Protein AF-X0XX43-F1 (afdb_monomer_lite)

Sequence (109 aa):
MALKDIIKFQLKRVNPFQGLVIDADTWRDAHNYHRDQQRLHMLAFHKIGINEGLKVTANNPPDVSVNIHPGMAIDPEGNVIIVSQAQRYRIQTREKGIIYLIIQFREIP

Foldseek 3Di:
DDPVLVVPQDQQDDDDDPPDDDDPVSVVNNVSNVVSVQLNCCQVPHDFFFDDAQDWAADVVGDQKIKGAWGWGAHPSSDIDTDHHIDIDGHPDPDDDDDDDDDDDDDDD

Secondary structure (DSSP, 8-state):
--HHHHTT---------TT----HHHHHHHHHHHHHHHHHHHHHHS-SEEEEE--EEE-SS--SEEEEPSEEEE-TT--EEEE-S-EEEE-S--S-S------------

Organism: NCBI:txid412755

pLDDT: mean 92.89, std 5.19, range [64.19, 98.19]

Radius of gyration: 19.52 Å; chains: 1; bounding box: 52×31×54 Å

Structure (mmCIF, N/CA/C/O backbone):
data_AF-X0XX43-F1
#
_entry.id   AF-X0XX43-F1
#
loop_
_atom_site.group_PDB
_atom_site.id
_atom_site.type_symbol
_atom_site.label_atom_id
_atom_site.label_alt_id
_atom_site.label_comp_id
_atom_site.label_asym_id
_atom_site.label_entity_id
_atom_site.label_seq_id
_atom_site.pdbx_PDB_ins_code
_atom_site.Cartn_x
_atom_site.Cartn_y
_atom_site.Cartn_z
_atom_site.occupancy
_atom_site.B_iso_or_equiv
_atom_site.auth_seq_id
_atom_site.auth_comp_id
_atom_site.auth_asym_id
_atom_site.auth_atom_id
_atom_site.pdbx_PDB_model_num
ATOM 1 N N . MET A 1 1 ? -1.772 -18.457 -2.087 1.00 74.19 1 MET A N 1
ATOM 2 C CA . MET A 1 1 ? -1.879 -17.741 -3.372 1.00 74.19 1 MET A CA 1
ATOM 3 C C . MET A 1 1 ? -2.117 -18.755 -4.479 1.00 74.19 1 MET A C 1
ATOM 5 O O . MET A 1 1 ? -1.475 -19.798 -4.451 1.00 74.19 1 MET A O 1
ATOM 9 N N . ALA A 1 2 ? -3.046 -18.502 -5.397 1.00 82.50 2 ALA A N 1
ATOM 10 C CA . ALA A 1 2 ? -3.263 -19.351 -6.565 1.00 82.50 2 ALA A CA 1
ATOM 11 C C . ALA A 1 2 ? -2.379 -18.891 -7.737 1.00 82.50 2 ALA A C 1
ATOM 13 O O . ALA A 1 2 ? -2.000 -17.726 -7.810 1.00 82.50 2 ALA A O 1
ATOM 14 N N . LEU A 1 3 ? -2.094 -19.778 -8.698 1.00 83.12 3 LEU A N 1
ATOM 15 C CA . LEU A 1 3 ? -1.282 -19.446 -9.880 1.00 83.12 3 LEU A CA 1
ATOM 16 C C . LEU A 1 3 ? -1.811 -18.210 -10.630 1.00 83.12 3 LEU A C 1
ATOM 18 O O . LEU A 1 3 ? -1.029 -17.368 -11.063 1.00 83.12 3 LEU A O 1
ATOM 22 N N . LYS A 1 4 ? -3.140 -18.058 -10.703 1.00 83.75 4 LYS A N 1
ATOM 23 C CA . LYS A 1 4 ? -3.809 -16.889 -11.299 1.00 83.75 4 LYS A CA 1
ATOM 24 C C . LYS A 1 4 ? -3.395 -15.551 -10.667 1.00 83.75 4 LYS A C 1
ATOM 26 O O . LYS A 1 4 ? -3.378 -14.534 -11.350 1.00 83.75 4 LYS A O 1
ATOM 31 N N . ASP A 1 5 ? -3.036 -15.552 -9.384 1.00 80.12 5 ASP A N 1
ATOM 32 C CA . ASP A 1 5 ? -2.627 -14.347 -8.663 1.00 80.12 5 ASP A CA 1
ATOM 33 C C . ASP A 1 5 ? -1.150 -14.002 -8.930 1.00 80.12 5 ASP A C 1
ATOM 35 O O . ASP A 1 5 ? -0.742 -12.870 -8.689 1.00 80.12 5 ASP A O 1
ATOM 39 N N . ILE A 1 6 ? -0.360 -14.959 -9.435 1.00 81.88 6 ILE A N 1
ATOM 40 C CA . ILE A 1 6 ? 1.059 -14.790 -9.787 1.00 81.88 6 ILE A CA 1
ATOM 41 C C . ILE A 1 6 ? 1.192 -14.323 -11.239 1.00 81.88 6 ILE A C 1
ATOM 43 O O . ILE A 1 6 ? 1.909 -13.368 -11.521 1.00 81.88 6 ILE A O 1
ATOM 47 N N . ILE A 1 7 ? 0.469 -14.955 -12.167 1.00 87.38 7 ILE A N 1
ATOM 48 C CA . ILE A 1 7 ? 0.577 -14.670 -13.612 1.00 87.38 7 ILE A CA 1
ATOM 49 C C . ILE A 1 7 ? 0.132 -13.251 -14.001 1.00 87.38 7 ILE A C 1
ATOM 51 O O . ILE A 1 7 ? 0.408 -12.804 -15.110 1.00 87.38 7 ILE A O 1
ATOM 55 N N . LYS A 1 8 ? -0.555 -12.534 -13.101 1.00 86.81 8 LYS A N 1
ATOM 56 C CA . LYS A 1 8 ? -0.952 -11.136 -13.316 1.00 86.81 8 LYS A CA 1
ATOM 57 C C . LYS A 1 8 ? 0.233 -10.161 -13.287 1.00 86.81 8 LYS A C 1
ATOM 59 O O . LYS A 1 8 ? 0.105 -9.062 -13.816 1.00 86.81 8 LYS A O 1
ATOM 64 N N . PHE A 1 9 ? 1.361 -10.528 -12.670 1.00 89.62 9 PHE A N 1
ATOM 65 C CA . PHE A 1 9 ? 2.543 -9.667 -12.593 1.00 89.62 9 PHE A CA 1
ATOM 66 C C . PHE A 1 9 ? 3.308 -9.664 -13.920 1.00 89.62 9 PHE A C 1
ATOM 68 O O . PHE A 1 9 ? 3.668 -10.718 -14.440 1.00 89.62 9 PHE A O 1
ATOM 75 N N . GLN A 1 10 ? 3.585 -8.472 -14.456 1.00 85.75 10 GLN A N 1
ATOM 76 C CA . GLN A 1 10 ? 4.326 -8.282 -15.705 1.00 85.75 10 GLN A CA 1
ATOM 77 C C . GLN A 1 10 ? 5.722 -7.733 -15.396 1.00 85.75 10 GLN A C 1
ATOM 79 O O . GLN A 1 10 ? 5.941 -6.529 -15.302 1.00 85.75 10 GLN A O 1
ATOM 84 N N . LEU A 1 11 ? 6.693 -8.630 -15.219 1.00 91.88 11 LEU A N 1
ATOM 85 C CA . LEU A 1 11 ? 8.055 -8.269 -14.820 1.00 91.88 11 LEU A CA 1
ATOM 86 C C . LEU A 1 11 ? 8.918 -7.875 -16.032 1.00 91.88 11 LEU A C 1
ATOM 88 O O . LEU A 1 11 ? 9.778 -8.634 -16.477 1.00 91.88 11 LEU A O 1
ATOM 92 N N . LYS A 1 12 ? 8.705 -6.664 -16.560 1.00 94.25 12 LYS A N 1
ATOM 93 C CA . LYS A 1 12 ? 9.511 -6.095 -17.655 1.00 94.25 12 LYS A CA 1
ATOM 94 C C . LYS A 1 12 ? 10.741 -5.358 -17.116 1.00 94.25 12 LYS A C 1
ATOM 96 O O . LYS A 1 12 ? 10.680 -4.178 -16.791 1.00 94.25 12 LYS A O 1
ATOM 101 N N . ARG A 1 13 ? 11.879 -6.047 -17.031 1.00 95.81 13 ARG A N 1
ATOM 102 C CA . ARG A 1 13 ? 13.139 -5.438 -16.577 1.00 95.81 13 ARG A CA 1
ATOM 103 C C . ARG A 1 13 ? 13.791 -4.620 -17.696 1.00 95.81 13 ARG A C 1
ATOM 105 O O . ARG A 1 13 ? 14.076 -5.158 -18.763 1.00 95.81 13 ARG A O 1
ATOM 112 N N . VAL A 1 14 ? 14.084 -3.348 -17.430 1.00 97.00 14 VAL A N 1
ATOM 113 C CA . VAL A 1 14 ? 14.890 -2.510 -18.334 1.00 97.00 14 VAL A CA 1
ATOM 114 C C . VAL A 1 14 ? 16.326 -3.040 -18.385 1.00 97.00 14 VAL A C 1
ATOM 116 O O . VAL A 1 14 ? 16.897 -3.378 -17.348 1.00 97.00 14 VAL A O 1
ATOM 119 N N . ASN A 1 15 ? 16.904 -3.110 -19.587 1.00 96.56 15 ASN A N 1
ATOM 120 C CA . ASN A 1 15 ? 18.300 -3.482 -19.823 1.00 96.56 15 ASN A CA 1
ATOM 121 C C . ASN A 1 15 ? 19.130 -2.222 -20.143 1.00 96.56 15 ASN A C 1
ATOM 123 O O . ASN A 1 15 ? 19.045 -1.733 -21.271 1.00 96.56 15 ASN A O 1
ATOM 127 N N . PRO A 1 16 ? 19.899 -1.666 -19.189 1.00 96.19 16 PRO A N 1
ATOM 128 C CA . PRO A 1 16 ? 20.664 -0.442 -19.411 1.00 96.19 16 PRO A CA 1
ATOM 129 C C . PRO A 1 16 ? 21.866 -0.664 -20.336 1.00 96.19 16 PRO A C 1
ATOM 131 O O . PRO A 1 16 ? 22.587 -1.651 -20.202 1.00 96.19 16 PRO A O 1
ATOM 134 N N . PHE A 1 17 ? 22.124 0.288 -21.232 1.00 97.06 17 PHE A N 1
ATOM 135 C CA . PHE A 1 17 ? 23.317 0.330 -22.080 1.00 97.06 17 PHE A CA 1
ATOM 136 C C . PHE A 1 17 ? 23.703 1.782 -22.395 1.00 97.06 17 PHE A C 1
ATOM 138 O O . PHE A 1 17 ? 22.899 2.702 -22.232 1.00 97.06 17 PHE A O 1
ATOM 145 N N . GLN A 1 18 ? 24.942 1.999 -22.842 1.00 98.00 18 GLN A N 1
ATOM 146 C CA . GLN A 1 18 ? 25.422 3.335 -23.197 1.00 98.00 18 GLN A CA 1
ATOM 147 C C . GLN A 1 18 ? 24.597 3.914 -24.353 1.00 98.00 18 GLN A C 1
ATOM 149 O O . GLN A 1 18 ? 24.532 3.324 -25.428 1.00 98.00 18 GLN A O 1
ATOM 154 N N . GLY A 1 19 ? 24.000 5.087 -24.138 1.00 97.19 19 GLY A N 1
ATOM 155 C CA . GLY A 1 19 ? 23.127 5.732 -25.122 1.00 97.19 19 GLY A CA 1
ATOM 156 C C . GLY A 1 19 ? 21.653 5.321 -25.038 1.00 97.19 19 GLY A C 1
ATOM 157 O O . GLY A 1 19 ? 20.873 5.753 -25.882 1.00 97.19 19 GLY A O 1
ATOM 158 N N . LEU A 1 20 ? 21.249 4.532 -24.034 1.00 97.44 20 LEU A N 1
ATOM 159 C CA . LEU A 1 20 ? 19.832 4.303 -23.749 1.00 97.44 20 LEU A CA 1
ATOM 160 C C . LEU A 1 20 ? 19.142 5.635 -23.420 1.00 97.44 20 LEU A C 1
ATOM 162 O O . LEU A 1 20 ? 19.530 6.336 -22.483 1.00 97.44 20 LEU A O 1
ATOM 166 N N . VAL A 1 21 ? 18.093 5.960 -24.173 1.00 97.25 21 VAL A N 1
ATOM 167 C CA . VAL A 1 21 ? 17.227 7.106 -23.886 1.00 97.25 21 VAL A CA 1
ATOM 168 C C . VAL A 1 21 ? 16.327 6.758 -22.703 1.00 97.25 21 VAL A C 1
ATOM 170 O O . VAL A 1 21 ? 15.645 5.738 -22.718 1.00 97.25 21 VAL A O 1
ATOM 173 N N . ILE A 1 22 ? 16.323 7.613 -21.680 1.00 96.94 22 ILE A N 1
ATOM 174 C CA . ILE A 1 22 ? 15.419 7.504 -20.533 1.00 96.94 22 ILE A CA 1
ATOM 175 C C . ILE A 1 22 ? 14.236 8.438 -20.769 1.00 96.94 22 ILE A C 1
ATOM 177 O O . ILE A 1 22 ? 14.244 9.598 -20.360 1.00 96.94 22 ILE A O 1
ATOM 181 N N . ASP A 1 23 ? 13.236 7.934 -21.479 1.00 97.00 23 ASP A N 1
ATOM 182 C CA . ASP A 1 23 ? 11.942 8.591 -21.625 1.00 97.00 23 ASP A CA 1
ATOM 183 C C . ASP A 1 23 ? 10.964 8.160 -20.519 1.00 97.00 23 ASP A C 1
ATOM 185 O O . ASP A 1 23 ? 11.292 7.377 -19.619 1.00 97.00 23 ASP A O 1
ATOM 189 N N . ALA A 1 24 ? 9.749 8.708 -20.560 1.00 97.38 24 ALA A N 1
ATOM 190 C CA . ALA A 1 24 ? 8.726 8.427 -19.559 1.00 97.38 24 ALA A CA 1
ATOM 191 C C . ALA A 1 24 ? 8.371 6.934 -19.483 1.00 97.38 24 ALA A C 1
ATOM 193 O O . ALA A 1 24 ? 8.110 6.430 -18.390 1.00 97.38 24 ALA A O 1
ATOM 194 N N . ASP A 1 25 ? 8.382 6.226 -20.613 1.00 95.94 25 ASP A N 1
ATOM 195 C CA . ASP A 1 25 ? 8.040 4.806 -20.666 1.00 95.94 25 ASP A CA 1
ATOM 196 C C . ASP A 1 25 ? 9.180 3.943 -20.127 1.00 95.94 25 ASP A C 1
ATOM 198 O O . ASP A 1 25 ? 8.941 3.070 -19.297 1.00 95.94 25 ASP A O 1
ATOM 202 N N . THR A 1 26 ? 10.429 4.248 -20.483 1.00 96.75 26 THR A N 1
ATOM 203 C CA . THR A 1 26 ? 11.614 3.577 -19.930 1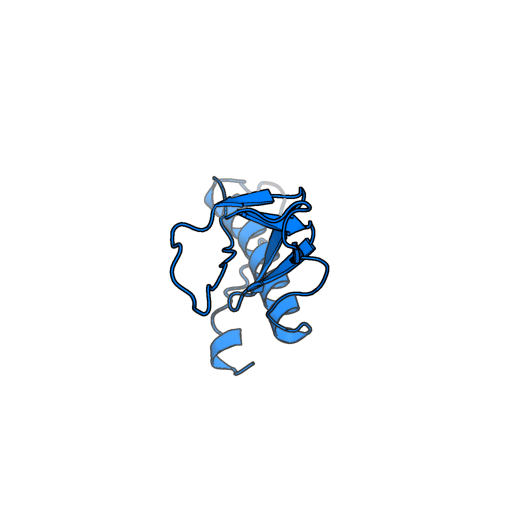.00 96.75 26 THR A CA 1
ATOM 204 C C . THR A 1 26 ? 11.696 3.773 -18.417 1.00 96.75 26 THR A C 1
ATOM 206 O O . THR A 1 26 ? 11.952 2.823 -17.672 1.00 96.75 26 THR A O 1
ATOM 209 N N . TRP A 1 27 ? 11.427 4.993 -17.938 1.00 96.44 27 TRP A N 1
ATOM 210 C CA . TRP A 1 27 ? 11.372 5.282 -16.506 1.00 96.44 27 TRP A CA 1
ATOM 211 C C . TRP A 1 27 ? 10.249 4.505 -15.817 1.00 96.44 27 TRP A C 1
ATOM 213 O O . TRP A 1 27 ? 10.472 3.875 -14.779 1.00 96.44 27 TRP A O 1
ATOM 223 N N . ARG A 1 28 ? 9.049 4.505 -16.408 1.00 95.44 28 ARG A N 1
ATOM 224 C CA . ARG A 1 28 ? 7.882 3.788 -15.887 1.00 95.44 28 ARG A CA 1
ATOM 225 C C . ARG A 1 28 ? 8.121 2.283 -15.836 1.00 95.44 28 ARG A C 1
ATOM 227 O O . ARG A 1 28 ? 7.809 1.675 -14.818 1.00 95.44 28 ARG A O 1
ATOM 234 N N . ASP A 1 29 ? 8.699 1.692 -16.875 1.00 96.00 29 ASP A N 1
ATOM 235 C CA . ASP A 1 29 ? 9.023 0.266 -16.929 1.00 96.00 29 ASP A CA 1
ATOM 236 C C . ASP A 1 29 ? 10.009 -0.125 -15.824 1.00 96.00 29 ASP A C 1
ATOM 238 O O . ASP A 1 29 ? 9.767 -1.087 -15.092 1.00 96.00 29 ASP A O 1
ATOM 242 N N . ALA A 1 30 ? 11.080 0.657 -15.640 1.00 95.38 30 ALA A N 1
ATOM 243 C CA . ALA A 1 30 ? 12.067 0.405 -14.592 1.00 95.38 30 ALA A CA 1
ATOM 244 C C . ALA A 1 30 ? 11.431 0.406 -13.189 1.00 95.38 30 ALA A C 1
ATOM 246 O O . ALA A 1 30 ? 11.692 -0.492 -12.387 1.00 95.38 30 ALA A O 1
ATOM 247 N N . HIS A 1 31 ? 10.561 1.376 -12.895 1.00 95.50 31 HIS A N 1
ATOM 248 C CA . HIS A 1 31 ? 9.926 1.496 -11.578 1.00 95.50 31 HIS A CA 1
ATOM 249 C C . HIS A 1 31 ? 8.798 0.480 -11.377 1.00 95.50 31 HIS A C 1
ATOM 251 O O . HIS A 1 31 ? 8.689 -0.115 -10.302 1.00 95.50 31 HIS A O 1
ATOM 257 N N . ASN A 1 32 ? 7.997 0.218 -12.414 1.00 95.06 32 ASN A N 1
ATOM 258 C CA . ASN A 1 32 ? 6.951 -0.800 -12.378 1.00 95.06 32 ASN A CA 1
ATOM 259 C C . ASN A 1 32 ? 7.538 -2.187 -12.115 1.00 95.06 32 ASN A C 1
ATOM 261 O O . ASN A 1 32 ? 6.984 -2.916 -11.298 1.00 95.06 32 ASN A O 1
ATOM 265 N N . TYR A 1 33 ? 8.675 -2.527 -12.735 1.00 96.56 33 TYR A N 1
ATOM 266 C CA . TYR A 1 33 ? 9.368 -3.789 -12.475 1.00 96.56 33 TYR A CA 1
ATOM 267 C C . TYR A 1 33 ? 9.664 -3.978 -10.982 1.00 96.56 33 TYR A C 1
ATOM 269 O O . TYR A 1 33 ? 9.325 -5.013 -10.411 1.00 96.56 33 TYR A O 1
ATOM 277 N N . HIS A 1 34 ? 10.250 -2.969 -10.330 1.00 96.00 34 HIS A N 1
ATOM 278 C CA . HIS A 1 34 ? 10.570 -3.040 -8.904 1.00 96.00 34 HIS A CA 1
ATOM 279 C C . HIS A 1 34 ? 9.318 -3.073 -8.022 1.00 96.00 34 HIS A C 1
ATOM 281 O O . HIS A 1 34 ? 9.257 -3.865 -7.079 1.00 96.00 34 HIS A O 1
ATOM 287 N N . ARG A 1 35 ? 8.298 -2.268 -8.344 1.00 94.12 35 ARG A N 1
ATOM 288 C CA . ARG A 1 35 ? 7.015 -2.279 -7.627 1.00 94.12 35 ARG A CA 1
ATOM 289 C C . ARG A 1 35 ? 6.355 -3.654 -7.694 1.00 94.12 35 ARG A C 1
ATOM 291 O O . ARG A 1 35 ? 5.935 -4.188 -6.670 1.00 94.12 35 ARG A O 1
ATOM 298 N N . ASP A 1 36 ? 6.279 -4.242 -8.880 1.00 95.25 36 ASP A N 1
ATOM 299 C CA . ASP A 1 36 ? 5.624 -5.529 -9.097 1.00 95.25 36 ASP A CA 1
ATOM 300 C C . ASP A 1 36 ? 6.428 -6.680 -8.485 1.00 95.25 36 ASP A C 1
ATOM 302 O O . ASP A 1 36 ? 5.842 -7.582 -7.887 1.00 95.25 36 ASP A O 1
ATOM 306 N N . GLN A 1 37 ? 7.764 -6.613 -8.525 1.00 95.44 37 GLN A N 1
ATOM 307 C CA . GLN A 1 37 ? 8.626 -7.548 -7.802 1.00 95.44 37 GLN A CA 1
ATOM 308 C C . GLN A 1 37 ? 8.368 -7.491 -6.286 1.00 95.44 37 GLN A C 1
ATOM 310 O O . GLN A 1 37 ? 8.239 -8.537 -5.647 1.00 95.44 37 GLN A O 1
ATOM 315 N N . GLN A 1 38 ? 8.255 -6.289 -5.708 1.00 94.56 38 GLN A N 1
ATOM 316 C CA . GLN A 1 38 ? 7.979 -6.117 -4.281 1.00 94.56 38 GLN A CA 1
ATOM 317 C C . GLN A 1 38 ? 6.594 -6.652 -3.906 1.00 94.56 38 GLN A C 1
ATOM 319 O O . GLN A 1 38 ? 6.465 -7.385 -2.927 1.00 94.56 38 GLN A O 1
ATOM 324 N N . ARG A 1 39 ? 5.563 -6.341 -4.698 1.00 94.50 39 ARG A N 1
ATOM 325 C CA . ARG A 1 39 ? 4.197 -6.845 -4.485 1.00 94.50 39 ARG A CA 1
ATOM 326 C C . ARG A 1 39 ? 4.137 -8.366 -4.583 1.00 94.50 39 ARG A C 1
ATOM 328 O O . ARG A 1 39 ? 3.514 -9.004 -3.738 1.00 94.50 39 ARG A O 1
ATOM 335 N N . LEU A 1 40 ? 4.823 -8.960 -5.562 1.00 94.12 40 LEU A N 1
ATOM 336 C CA . LEU A 1 40 ? 4.946 -10.412 -5.668 1.00 94.12 40 LEU A CA 1
ATOM 337 C C . LEU A 1 40 ? 5.633 -10.999 -4.429 1.00 94.12 40 LEU A C 1
ATOM 339 O O . LEU A 1 40 ? 5.140 -11.981 -3.882 1.00 94.12 40 LEU A O 1
ATOM 343 N N . HIS A 1 41 ? 6.727 -10.394 -3.953 1.00 94.06 41 HIS A N 1
ATOM 344 C CA . HIS A 1 41 ? 7.409 -10.836 -2.736 1.00 94.06 41 HIS A CA 1
ATOM 345 C C . HIS A 1 41 ? 6.488 -10.767 -1.507 1.00 94.06 41 HIS A C 1
ATOM 347 O O . HIS A 1 41 ? 6.391 -11.750 -0.770 1.00 94.06 41 HIS A O 1
ATOM 353 N N . MET A 1 42 ? 5.761 -9.654 -1.327 1.00 93.69 42 MET A N 1
ATOM 354 C CA . MET A 1 42 ? 4.758 -9.502 -0.267 1.00 93.69 42 MET A CA 1
ATOM 355 C C . MET A 1 42 ? 3.714 -10.616 -0.332 1.00 93.69 42 MET A C 1
ATOM 357 O O . MET A 1 42 ? 3.516 -11.326 0.644 1.00 93.69 42 MET A O 1
ATOM 361 N N . LEU A 1 43 ? 3.083 -10.831 -1.486 1.00 91.69 43 LEU A N 1
ATOM 362 C CA . LEU A 1 43 ? 2.025 -11.832 -1.600 1.00 91.69 43 LEU A CA 1
ATOM 363 C C . LEU A 1 43 ? 2.552 -13.272 -1.456 1.00 91.69 43 LEU A C 1
ATOM 365 O O . LEU A 1 43 ? 1.836 -14.139 -0.954 1.00 91.69 43 LEU A O 1
ATOM 369 N N . ALA A 1 44 ? 3.765 -13.561 -1.942 1.00 90.94 44 ALA A N 1
ATOM 370 C CA . ALA A 1 44 ? 4.311 -14.919 -1.984 1.00 90.94 44 ALA A CA 1
ATOM 371 C C . ALA A 1 44 ? 4.833 -15.393 -0.629 1.00 90.94 44 ALA A C 1
ATOM 373 O O . ALA A 1 44 ? 4.724 -16.579 -0.317 1.00 90.94 44 ALA A O 1
ATOM 374 N N . PHE A 1 45 ? 5.388 -14.477 0.164 1.00 92.06 45 PHE A N 1
ATOM 375 C CA . PHE A 1 45 ? 6.099 -14.819 1.394 1.00 92.06 45 PHE A CA 1
ATOM 376 C C . PHE A 1 45 ? 5.493 -14.202 2.653 1.00 92.06 45 PHE A C 1
ATOM 378 O O . PHE A 1 45 ? 5.863 -14.605 3.754 1.00 92.06 45 PHE A O 1
ATOM 385 N N . HIS A 1 46 ? 4.541 -13.278 2.519 1.00 90.44 46 HIS A N 1
ATOM 386 C CA . HIS A 1 46 ? 3.906 -12.602 3.646 1.00 90.44 46 HIS A CA 1
ATOM 387 C C . HIS A 1 46 ? 2.387 -12.763 3.6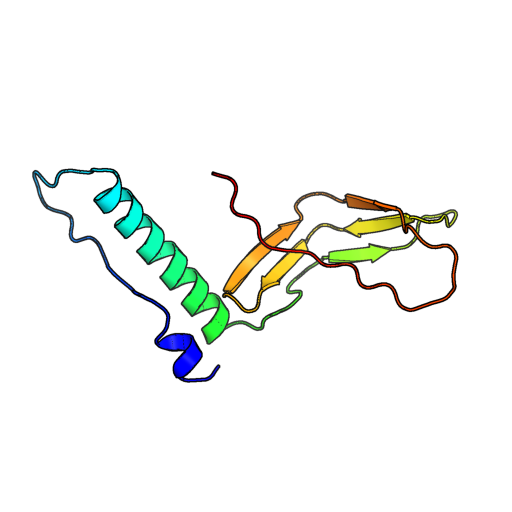04 1.00 90.44 46 HIS A C 1
ATOM 389 O O . HIS A 1 46 ? 1.787 -13.129 2.592 1.00 90.44 46 HIS A O 1
ATOM 395 N N . LYS A 1 47 ? 1.748 -12.539 4.752 1.00 86.62 47 LYS A N 1
ATOM 396 C CA . LYS A 1 47 ? 0.288 -12.588 4.863 1.00 86.62 47 LYS A CA 1
ATOM 397 C C . LYS A 1 47 ? -0.301 -11.214 4.570 1.00 86.62 47 LYS A C 1
ATOM 399 O O . LYS A 1 47 ? 0.247 -10.199 4.991 1.00 86.62 47 LYS A O 1
ATOM 404 N N . ILE A 1 48 ? -1.451 -11.213 3.905 1.00 93.75 48 ILE A N 1
ATOM 405 C CA . ILE A 1 48 ? -2.314 -10.034 3.804 1.00 93.75 48 ILE A CA 1
ATOM 406 C C . ILE A 1 48 ? -2.894 -9.685 5.183 1.00 93.75 48 ILE A C 1
ATOM 408 O O . ILE A 1 48 ? -3.117 -10.575 6.010 1.00 93.75 48 ILE A O 1
ATOM 412 N N . GLY A 1 49 ? -3.178 -8.404 5.410 1.00 95.12 49 GLY A N 1
ATOM 413 C CA . GLY A 1 49 ? -3.754 -7.881 6.649 1.00 95.12 49 GLY A CA 1
ATOM 414 C C . GLY A 1 49 ? -2.802 -6.984 7.441 1.00 95.12 49 GLY A C 1
ATOM 415 O O . GLY A 1 49 ? -1.790 -6.509 6.927 1.00 95.12 49 GLY A O 1
ATOM 416 N N . ILE A 1 50 ? -3.160 -6.725 8.701 1.00 95.81 50 ILE A N 1
ATOM 417 C CA . ILE A 1 50 ? -2.343 -5.937 9.632 1.00 95.81 50 ILE A CA 1
ATOM 418 C C . ILE A 1 50 ? -1.092 -6.743 9.974 1.00 95.81 50 ILE A C 1
ATOM 420 O O . ILE A 1 50 ? -1.195 -7.865 10.470 1.00 95.81 50 ILE A O 1
ATOM 424 N N . ASN A 1 51 ? 0.074 -6.159 9.715 1.00 94.56 51 ASN A N 1
ATOM 425 C CA . ASN A 1 51 ? 1.353 -6.756 10.080 1.00 94.56 51 ASN A CA 1
ATOM 426 C C . ASN A 1 51 ? 1.792 -6.252 11.462 1.00 94.56 51 ASN A C 1
ATOM 428 O O . ASN A 1 51 ? 2.025 -7.048 12.367 1.00 94.56 51 ASN A O 1
ATOM 432 N N . GLU A 1 52 ? 1.800 -4.930 11.652 1.00 96.00 52 GLU A N 1
ATOM 433 C CA . GLU A 1 52 ? 2.215 -4.297 12.903 1.00 96.00 52 GLU A CA 1
ATOM 434 C C . GLU A 1 52 ? 1.385 -3.039 13.189 1.00 96.00 52 GLU A C 1
ATOM 436 O O . GLU A 1 52 ? 1.009 -2.306 12.275 1.00 96.00 52 GLU A O 1
ATOM 441 N N . GLY A 1 53 ? 1.114 -2.758 14.467 1.00 96.81 53 GLY A N 1
ATOM 442 C CA . GLY A 1 53 ? 0.438 -1.528 14.885 1.00 96.81 53 GLY A CA 1
ATOM 443 C C . GLY A 1 53 ? -1.046 -1.490 14.505 1.00 96.81 53 GLY A C 1
ATOM 444 O O . GLY A 1 53 ? -1.766 -2.457 14.751 1.00 96.81 53 GLY A O 1
ATOM 445 N N . LEU A 1 54 ? -1.519 -0.346 13.989 1.00 96.75 54 LEU A N 1
ATOM 446 C CA . LEU A 1 54 ? -2.909 -0.119 13.544 1.00 96.75 54 LEU A CA 1
ATOM 447 C C . LEU A 1 54 ? -3.972 -0.423 14.612 1.00 96.75 54 LEU A C 1
ATOM 449 O O . LEU A 1 54 ? -5.115 -0.777 14.317 1.00 96.75 54 LEU A O 1
ATOM 453 N N . LYS A 1 55 ? -3.599 -0.270 15.885 1.00 96.88 55 LYS A N 1
ATOM 454 C CA . LYS A 1 55 ? -4.522 -0.439 17.006 1.00 96.88 55 LYS A CA 1
ATOM 455 C C . LYS A 1 55 ? -5.582 0.654 16.955 1.00 96.88 55 LYS A C 1
ATOM 457 O O . LYS A 1 55 ? -5.267 1.811 16.686 1.00 96.88 55 LYS A O 1
ATOM 462 N N . VAL A 1 56 ? -6.817 0.292 17.278 1.00 95.88 56 VAL A N 1
ATOM 463 C CA . VAL A 1 56 ? -7.922 1.241 17.428 1.00 95.88 56 VAL A CA 1
ATOM 464 C C . VAL A 1 56 ? -8.267 1.334 18.906 1.00 95.88 56 VAL A C 1
ATOM 466 O O . VAL A 1 56 ? -8.553 0.325 19.546 1.00 95.88 56 VAL A O 1
ATOM 469 N N . THR A 1 57 ? -8.227 2.542 19.458 1.00 96.38 57 THR A N 1
ATOM 470 C CA . THR A 1 57 ? -8.535 2.792 20.872 1.00 96.38 57 THR A CA 1
ATOM 471 C C . THR A 1 57 ? -9.598 3.871 21.002 1.00 96.38 57 THR A C 1
ATOM 473 O O . THR A 1 57 ? -9.544 4.879 20.294 1.00 96.38 57 THR A O 1
ATOM 476 N N . ALA A 1 58 ? -10.529 3.694 21.939 1.00 94.44 58 ALA A N 1
ATOM 477 C CA . ALA A 1 58 ? -11.428 4.766 22.352 1.00 94.44 58 ALA A CA 1
ATOM 478 C C . ALA A 1 58 ? -10.650 5.893 23.052 1.00 94.44 58 ALA A C 1
ATOM 480 O O . ALA A 1 58 ? -9.555 5.679 23.578 1.00 94.44 58 ALA A O 1
ATOM 481 N N . ASN A 1 59 ? -11.227 7.093 23.068 1.00 91.00 59 ASN A N 1
ATOM 482 C CA . ASN A 1 59 ? -10.700 8.188 23.878 1.00 91.00 59 ASN A CA 1
ATOM 483 C C . ASN A 1 59 ? -10.920 7.952 25.376 1.00 91.00 59 ASN A C 1
ATOM 485 O O . ASN A 1 59 ? -11.780 7.170 25.782 1.00 91.00 59 ASN A O 1
ATOM 489 N N . ASN A 1 60 ? -10.150 8.675 26.188 1.00 89.75 60 ASN A N 1
ATOM 490 C CA . ASN A 1 60 ? -10.353 8.774 27.626 1.00 89.75 60 ASN A CA 1
ATOM 491 C C . ASN A 1 60 ? -10.428 10.263 28.029 1.00 89.75 60 ASN A C 1
ATOM 493 O O . ASN A 1 60 ? -9.393 10.931 27.987 1.00 89.75 60 ASN A O 1
ATOM 497 N N . PRO A 1 61 ? -11.611 10.802 28.385 1.00 93.00 61 PRO A N 1
ATOM 498 C CA . PRO A 1 61 ? -12.903 10.112 28.476 1.00 93.00 61 PRO A CA 1
ATOM 499 C C . PRO A 1 61 ? -13.460 9.678 27.099 1.00 93.00 61 PRO A C 1
ATOM 501 O O . PRO A 1 61 ? -13.108 10.288 26.085 1.00 93.00 61 PRO A O 1
ATOM 504 N N . PRO A 1 62 ? -14.324 8.643 27.035 1.00 91.25 62 PRO A N 1
ATOM 505 C CA . PRO A 1 62 ? -14.908 8.177 25.775 1.00 91.25 62 PRO A CA 1
ATOM 506 C C . PRO A 1 62 ? -15.793 9.224 25.083 1.00 91.25 62 PRO A C 1
ATOM 508 O O . PRO A 1 62 ? -16.596 9.899 25.725 1.00 91.25 62 PRO A O 1
ATOM 511 N N . ASP A 1 63 ? -15.696 9.303 23.755 1.00 91.75 63 ASP A N 1
ATOM 512 C CA . ASP A 1 63 ? -16.559 10.108 22.885 1.00 91.75 63 ASP A CA 1
ATOM 513 C C . ASP A 1 63 ? -16.939 9.324 21.607 1.00 91.75 63 ASP A C 1
ATOM 515 O O . ASP A 1 63 ? -16.646 8.137 21.478 1.00 91.75 63 ASP A O 1
ATOM 519 N N . VAL A 1 64 ? -17.602 9.974 20.640 1.00 92.38 64 VAL A N 1
ATOM 520 C CA . VAL A 1 64 ? -17.961 9.376 19.332 1.00 92.38 64 VAL A CA 1
ATOM 521 C C . VAL A 1 64 ? -16.793 9.377 18.334 1.00 92.38 64 VAL A C 1
ATOM 523 O O . VAL A 1 64 ? -16.979 9.567 17.131 1.00 92.38 64 VAL A O 1
ATOM 526 N N . SER A 1 65 ? -15.563 9.220 18.813 1.00 94.31 65 SER A N 1
ATOM 527 C CA . SER A 1 65 ? -14.379 9.092 17.973 1.00 94.31 65 SER A CA 1
ATOM 528 C C . SER A 1 65 ? -13.400 8.061 18.522 1.00 94.31 65 SER A C 1
ATOM 530 O O . SER A 1 65 ? -13.436 7.682 19.692 1.00 94.31 65 SER A O 1
ATOM 532 N N . VAL A 1 66 ? -12.522 7.593 17.645 1.00 95.50 66 VAL A N 1
ATOM 533 C CA . VAL A 1 66 ? -11.472 6.628 17.969 1.00 95.50 66 VAL A CA 1
ATOM 534 C C . VAL A 1 66 ? -10.130 7.116 17.449 1.00 95.50 66 VAL A C 1
ATOM 536 O O . VAL A 1 66 ? -10.068 7.852 16.461 1.00 95.50 66 VAL A O 1
ATOM 539 N N . ASN A 1 67 ? -9.061 6.683 18.110 1.00 96.50 67 ASN A N 1
ATOM 540 C CA . ASN A 1 67 ? -7.694 6.886 17.649 1.00 96.50 67 ASN A CA 1
ATOM 541 C C . ASN A 1 67 ? -7.207 5.618 16.952 1.00 96.50 67 ASN A C 1
ATOM 543 O O . ASN A 1 67 ? -7.235 4.537 17.544 1.00 96.50 67 ASN A O 1
ATOM 547 N N . ILE A 1 68 ? -6.755 5.770 15.713 1.00 96.44 68 ILE A N 1
ATOM 548 C CA . ILE A 1 68 ? -6.009 4.771 14.960 1.00 96.44 68 ILE A CA 1
ATOM 549 C C . ILE A 1 68 ? -4.529 5.061 15.192 1.00 96.44 68 ILE A C 1
ATOM 551 O O . ILE A 1 68 ? -4.043 6.140 14.851 1.00 96.44 68 ILE A O 1
ATOM 555 N N . HIS A 1 69 ? -3.817 4.117 15.794 1.00 97.56 69 HIS A N 1
ATOM 556 C CA . HIS A 1 69 ? -2.384 4.234 16.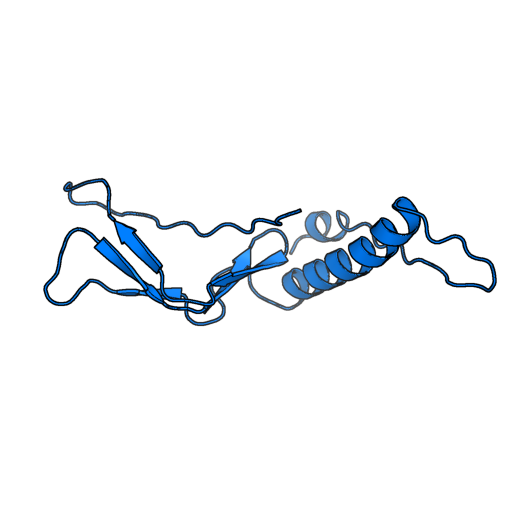055 1.00 97.56 69 HIS A CA 1
ATOM 557 C C . HIS A 1 69 ? -1.561 3.926 14.797 1.00 97.56 69 HIS A C 1
ATOM 559 O O . HIS A 1 69 ? -2.043 3.194 13.927 1.00 97.56 69 HIS A O 1
ATOM 565 N N . PRO A 1 70 ? -0.316 4.432 14.706 1.00 98.19 70 PRO A N 1
ATOM 566 C CA . PRO A 1 70 ? 0.585 4.094 13.615 1.00 98.19 70 PRO A CA 1
ATOM 567 C C . PRO A 1 70 ? 0.765 2.586 13.422 1.00 98.19 70 PRO A C 1
ATOM 569 O O . PRO A 1 70 ? 0.618 1.792 14.357 1.00 98.19 70 PRO A O 1
ATOM 572 N N . GLY A 1 71 ? 1.102 2.191 12.201 1.00 97.75 71 GLY A N 1
ATOM 573 C CA . GLY A 1 71 ? 1.372 0.802 11.857 1.00 97.75 71 GLY A CA 1
ATOM 574 C C . GLY A 1 71 ? 1.374 0.554 10.358 1.00 97.75 71 GLY A C 1
ATOM 575 O O . GLY A 1 71 ? 1.295 1.489 9.556 1.00 97.75 71 GLY A O 1
ATOM 576 N N . MET A 1 72 ? 1.450 -0.722 9.989 1.00 96.50 72 MET A N 1
ATOM 577 C CA . MET A 1 72 ? 1.455 -1.147 8.599 1.00 96.50 72 MET A CA 1
ATOM 578 C C . MET A 1 72 ? 0.567 -2.360 8.338 1.00 96.50 72 MET A C 1
ATOM 580 O O . MET A 1 72 ? 0.406 -3.256 9.173 1.00 96.50 72 MET A O 1
ATOM 584 N N . ALA A 1 73 ? 0.041 -2.401 7.122 1.00 96.88 73 ALA A N 1
ATOM 585 C CA . ALA A 1 73 ? -0.713 -3.522 6.591 1.00 96.88 73 ALA A CA 1
ATOM 586 C C . ALA A 1 73 ? -0.289 -3.828 5.154 1.00 96.88 73 ALA A C 1
ATOM 588 O O . ALA A 1 73 ? 0.313 -2.994 4.475 1.00 96.88 73 ALA A O 1
ATOM 589 N N . ILE A 1 74 ? -0.635 -5.028 4.701 1.00 96.56 74 ILE A N 1
ATOM 590 C CA . ILE A 1 74 ? -0.488 -5.468 3.314 1.00 96.56 74 ILE A CA 1
ATOM 591 C C . ILE A 1 74 ? -1.888 -5.741 2.768 1.00 96.56 74 ILE A C 1
ATOM 593 O O . ILE A 1 74 ? -2.644 -6.514 3.365 1.00 96.56 74 ILE A O 1
ATOM 597 N N . ASP A 1 75 ? -2.248 -5.106 1.656 1.00 95.25 75 ASP A N 1
ATOM 598 C CA . ASP A 1 75 ? -3.540 -5.336 1.003 1.00 95.25 75 ASP A CA 1
ATOM 599 C C . ASP A 1 75 ? -3.531 -6.605 0.112 1.00 95.25 75 ASP A C 1
ATOM 601 O O . ASP A 1 75 ? -2.473 -7.203 -0.124 1.00 95.25 75 ASP A O 1
ATOM 605 N N . PRO A 1 76 ? -4.696 -7.073 -0.380 1.00 92.81 76 PRO A N 1
ATOM 606 C CA . PRO A 1 76 ? -4.783 -8.242 -1.267 1.00 92.81 76 PRO A CA 1
ATOM 607 C C . PRO A 1 76 ? -4.032 -8.098 -2.602 1.00 92.81 76 PRO A C 1
ATOM 609 O O . PRO A 1 76 ? -3.753 -9.087 -3.287 1.00 92.81 76 PRO A O 1
ATOM 612 N N . GLU A 1 77 ? -3.681 -6.875 -2.977 1.00 92.31 77 GLU A N 1
ATOM 613 C CA . GLU A 1 77 ? -2.920 -6.525 -4.164 1.00 92.31 77 GLU A CA 1
ATOM 614 C C . GLU A 1 77 ? -1.402 -6.516 -3.922 1.00 92.31 77 GLU A C 1
ATOM 616 O O . GLU A 1 77 ? -0.643 -6.352 -4.885 1.00 92.31 77 GLU A O 1
ATOM 621 N N . GLY A 1 78 ? -0.956 -6.736 -2.682 1.00 93.19 78 GLY A N 1
ATOM 622 C CA . GLY A 1 78 ? 0.446 -6.748 -2.271 1.00 93.19 78 GLY A CA 1
ATOM 623 C C . GLY A 1 78 ? 1.020 -5.360 -2.002 1.00 93.19 78 GLY A C 1
ATOM 624 O O . GLY A 1 78 ? 2.236 -5.232 -1.853 1.00 93.19 78 GLY A O 1
ATOM 625 N N . ASN A 1 79 ? 0.183 -4.321 -1.974 1.00 95.06 79 ASN A N 1
ATOM 626 C CA . ASN A 1 79 ? 0.621 -2.976 -1.642 1.00 95.06 79 ASN A CA 1
ATOM 627 C C . ASN A 1 79 ? 0.834 -2.858 -0.133 1.00 95.06 79 ASN A C 1
ATOM 629 O O . ASN A 1 79 ? 0.050 -3.360 0.677 1.00 95.06 79 ASN A O 1
ATOM 633 N N . VAL A 1 80 ? 1.893 -2.143 0.235 1.00 94.88 80 VAL A N 1
ATOM 634 C CA . VAL A 1 80 ? 2.183 -1.810 1.627 1.00 94.88 80 VAL A CA 1
ATOM 635 C C . VAL A 1 80 ? 1.452 -0.517 1.972 1.00 94.88 80 VAL A C 1
ATOM 637 O O . VAL A 1 80 ? 1.646 0.510 1.323 1.00 94.88 80 VAL A O 1
ATOM 640 N N . ILE A 1 81 ? 0.620 -0.563 3.007 1.00 95.56 81 ILE A N 1
ATOM 641 C CA . ILE A 1 81 ? -0.071 0.599 3.564 1.00 95.56 81 ILE A CA 1
ATOM 642 C C . ILE A 1 81 ? 0.636 0.972 4.860 1.00 95.56 81 ILE A C 1
ATOM 644 O O . ILE A 1 81 ? 0.725 0.145 5.765 1.00 95.56 81 ILE A O 1
ATOM 648 N N . ILE A 1 82 ? 1.105 2.215 4.964 1.00 95.19 82 ILE A N 1
ATOM 649 C CA . ILE A 1 82 ? 1.745 2.745 6.172 1.00 95.19 82 ILE A CA 1
ATOM 650 C C . ILE A 1 82 ? 0.905 3.900 6.706 1.00 95.19 82 ILE A C 1
ATOM 652 O O . ILE A 1 82 ? 0.706 4.907 6.028 1.00 95.19 82 ILE A O 1
ATOM 656 N N . VAL A 1 83 ? 0.454 3.768 7.950 1.00 95.56 83 VAL A N 1
ATOM 657 C CA . VAL A 1 83 ? -0.095 4.873 8.735 1.00 95.56 83 VAL A CA 1
ATOM 658 C C . VAL A 1 83 ? 1.024 5.330 9.660 1.00 95.56 83 VAL A C 1
ATOM 660 O O . VAL A 1 83 ? 1.314 4.685 10.661 1.00 95.56 83 VAL A O 1
ATOM 663 N N . SER A 1 84 ? 1.714 6.407 9.292 1.00 95.75 84 SER A N 1
ATOM 664 C CA . SER A 1 84 ? 2.914 6.870 10.006 1.00 95.75 84 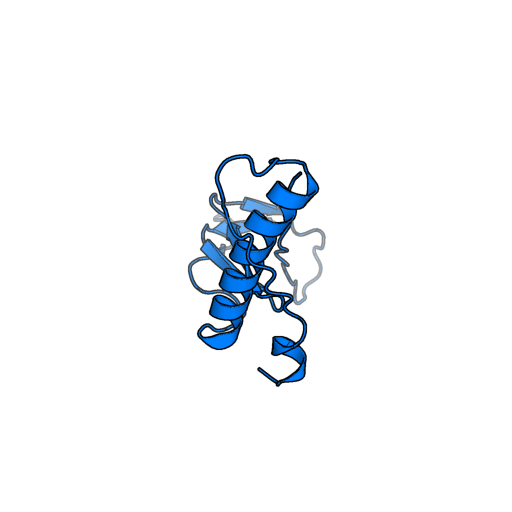SER A CA 1
ATOM 665 C C . SER A 1 84 ? 2.605 7.691 11.259 1.00 95.75 84 SER A C 1
ATOM 667 O O . SER A 1 84 ? 3.449 7.819 12.142 1.00 95.75 84 SER A O 1
ATOM 669 N N . GLN A 1 85 ? 1.399 8.251 11.347 1.00 96.75 85 GLN A N 1
ATOM 670 C CA . GLN A 1 85 ? 0.964 9.118 12.438 1.00 96.75 85 GLN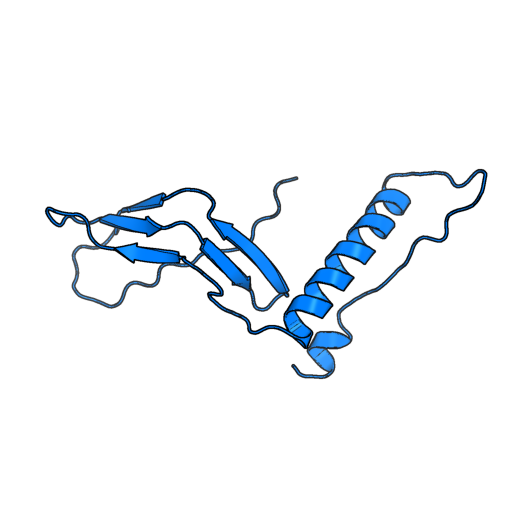 A CA 1
ATOM 671 C C . GLN A 1 85 ? -0.404 8.683 12.944 1.00 96.75 85 GLN A C 1
ATOM 673 O O . GLN A 1 85 ? -1.219 8.160 12.184 1.00 96.75 85 GLN A O 1
ATOM 678 N N . ALA A 1 86 ? -0.660 8.919 14.231 1.00 96.38 86 ALA A N 1
ATOM 679 C CA . ALA A 1 86 ? -1.961 8.635 14.809 1.00 96.38 86 ALA A CA 1
ATOM 680 C C . ALA A 1 86 ? -3.049 9.458 14.101 1.00 96.38 86 ALA A C 1
ATOM 682 O O . ALA A 1 86 ? -2.897 10.663 13.899 1.00 96.38 86 ALA A O 1
ATOM 683 N N . GLN A 1 87 ? -4.151 8.806 13.746 1.00 95.06 87 GLN A N 1
ATOM 684 C CA . GLN A 1 87 ? -5.303 9.448 13.123 1.00 95.06 87 GLN A CA 1
ATOM 685 C C . GLN A 1 87 ? -6.502 9.382 14.057 1.00 95.06 87 GLN A C 1
ATOM 687 O O . GLN A 1 87 ? -6.778 8.348 14.661 1.00 95.06 87 GLN A O 1
ATOM 692 N N . ARG A 1 88 ? -7.254 10.478 14.147 1.00 95.19 88 ARG A N 1
ATOM 693 C CA . ARG A 1 88 ? -8.537 10.496 14.849 1.00 95.19 88 ARG A CA 1
ATOM 694 C C . ARG A 1 88 ? -9.655 10.346 13.832 1.00 95.19 88 ARG A C 1
ATOM 696 O O . ARG A 1 88 ? -9.741 11.135 12.895 1.00 95.19 88 ARG A O 1
ATOM 703 N N . TYR A 1 89 ? -10.534 9.376 14.044 1.00 94.50 89 TYR A N 1
ATOM 704 C CA . TYR A 1 89 ? -11.701 9.165 13.196 1.00 94.50 89 TYR A CA 1
ATOM 705 C C . TYR A 1 89 ? -12.986 9.357 13.993 1.00 94.50 89 TYR A C 1
ATOM 707 O O . TYR A 1 89 ? -13.186 8.733 15.037 1.00 94.50 89 TYR A O 1
ATOM 715 N N . ARG A 1 90 ? -13.869 10.232 13.502 1.00 94.50 90 ARG A N 1
ATOM 716 C CA . ARG A 1 90 ? -15.188 10.465 14.094 1.00 94.50 90 ARG A CA 1
ATOM 717 C C . ARG A 1 90 ? -16.180 9.443 13.551 1.00 94.50 90 ARG A C 1
ATOM 719 O O . ARG A 1 90 ? -16.424 9.382 12.350 1.00 94.50 90 ARG A O 1
ATOM 726 N N . ILE A 1 91 ? -16.787 8.682 14.451 1.00 93.25 91 ILE A N 1
ATOM 727 C CA . ILE A 1 91 ? -17.863 7.754 14.123 1.00 93.25 91 ILE A CA 1
ATOM 728 C C . ILE A 1 91 ? -19.098 8.571 13.727 1.00 93.25 91 ILE A C 1
ATOM 730 O O . ILE A 1 91 ? -19.501 9.496 14.435 1.00 93.25 91 ILE A O 1
ATOM 734 N N . GLN A 1 92 ? -19.692 8.239 12.581 1.00 90.81 92 GLN A N 1
ATOM 735 C CA . GLN A 1 92 ? -20.805 9.003 12.004 1.00 90.81 92 GLN A CA 1
ATOM 736 C C . GLN A 1 92 ? -22.190 8.551 12.492 1.00 90.81 92 GLN A C 1
ATOM 738 O O . GLN A 1 92 ? -23.178 9.233 12.241 1.00 90.81 92 GLN A O 1
ATOM 743 N N . THR A 1 93 ? -22.271 7.434 13.216 1.00 88.62 93 THR A N 1
ATOM 744 C CA . THR A 1 93 ? -23.512 6.907 13.796 1.00 88.62 93 THR A CA 1
ATOM 745 C C . THR A 1 93 ? -23.454 6.895 15.323 1.00 88.62 93 THR A C 1
ATOM 747 O O . THR A 1 93 ? -22.385 6.778 15.921 1.00 88.62 93 THR A O 1
ATOM 750 N N . ARG A 1 94 ? -24.617 7.029 15.964 1.00 86.50 94 ARG A N 1
ATOM 751 C CA . ARG A 1 94 ? -24.794 6.816 17.411 1.00 86.50 94 ARG A CA 1
ATOM 752 C C . ARG A 1 94 ? -25.491 5.493 17.723 1.00 86.50 94 ARG A C 1
ATOM 754 O O . ARG A 1 94 ? -25.691 5.168 18.891 1.00 86.50 94 ARG A O 1
ATOM 761 N N . GLU A 1 95 ? -25.882 4.755 16.691 1.00 89.94 95 GLU A N 1
ATOM 762 C CA . GLU A 1 95 ? -26.519 3.457 16.839 1.00 89.94 95 GLU A CA 1
ATOM 763 C C . GLU A 1 95 ? -25.497 2.413 17.284 1.00 89.94 95 GLU A C 1
ATOM 765 O O . GLU A 1 95 ? -24.321 2.452 16.913 1.00 89.94 95 GLU A O 1
ATOM 770 N N . LYS A 1 96 ? -25.952 1.464 18.102 1.00 88.44 96 LYS A N 1
ATOM 771 C CA . LYS A 1 96 ? -25.119 0.337 18.515 1.00 88.44 96 LYS A CA 1
ATOM 772 C C . LYS A 1 96 ? -24.993 -0.631 17.344 1.00 88.44 96 LYS A C 1
ATOM 774 O O . LYS A 1 96 ? -26.000 -1.103 16.828 1.00 88.44 96 LYS A O 1
ATOM 779 N N . GLY A 1 97 ? -23.765 -0.961 16.969 1.00 90.00 97 GLY A N 1
ATOM 780 C CA . GLY A 1 97 ? -23.499 -1.895 15.885 1.00 90.00 97 GLY A CA 1
ATOM 781 C C . GLY A 1 97 ? -22.010 -2.118 15.666 1.00 90.00 97 GLY A C 1
ATOM 782 O O . GLY A 1 97 ? -21.168 -1.502 16.322 1.00 90.00 97 GLY A O 1
ATOM 783 N N . ILE A 1 98 ? -21.695 -3.016 14.735 1.00 91.62 98 ILE A N 1
ATOM 784 C CA . ILE A 1 98 ? -20.324 -3.245 14.282 1.00 91.62 98 ILE A CA 1
ATOM 785 C C . ILE A 1 98 ? -19.980 -2.164 13.258 1.00 91.62 98 ILE A C 1
ATOM 787 O O . ILE A 1 98 ? -20.680 -2.000 12.262 1.00 91.62 98 ILE A O 1
ATOM 791 N N . ILE A 1 99 ? -18.892 -1.438 13.503 1.00 90.12 99 ILE A N 1
ATOM 792 C CA . ILE A 1 99 ? -18.346 -0.446 12.575 1.00 90.12 99 ILE A CA 1
ATOM 793 C C . ILE A 1 99 ? -17.038 -0.997 12.021 1.00 90.12 99 ILE A C 1
ATOM 795 O O . ILE A 1 99 ? -16.144 -1.362 12.782 1.00 90.12 99 ILE A O 1
ATOM 799 N N . TYR A 1 100 ? -16.916 -1.015 10.698 1.00 92.00 100 TYR A N 1
ATOM 800 C CA . TYR A 1 100 ? -15.671 -1.351 10.020 1.00 92.00 100 TYR A CA 1
ATOM 801 C C . TYR A 1 100 ? -14.930 -0.066 9.656 1.00 92.00 100 TYR A C 1
ATOM 803 O O . TYR A 1 100 ? -15.464 0.787 8.949 1.00 92.00 100 TYR A O 1
ATOM 811 N N . LEU A 1 101 ? -13.695 0.070 10.140 1.00 92.06 101 LEU A N 1
ATOM 812 C CA . LEU A 1 101 ? -12.761 1.090 9.670 1.00 92.06 101 LEU A CA 1
ATOM 813 C C . LEU A 1 101 ? -11.871 0.462 8.608 1.00 92.06 101 LEU A C 1
ATOM 815 O O . LEU A 1 101 ? -11.255 -0.575 8.848 1.00 92.06 101 LEU A O 1
ATOM 819 N N . ILE A 1 102 ? -11.828 1.086 7.437 1.00 92.56 102 ILE A N 1
ATOM 820 C CA . ILE A 1 102 ? -11.107 0.569 6.279 1.00 92.56 102 ILE A CA 1
ATOM 821 C C . ILE A 1 102 ? -9.941 1.508 5.995 1.00 92.56 102 ILE A C 1
ATOM 823 O O . ILE A 1 102 ? -10.127 2.716 5.863 1.00 92.56 102 ILE A O 1
ATOM 827 N N . ILE A 1 103 ? -8.746 0.935 5.888 1.00 92.31 103 ILE A N 1
ATOM 828 C CA . ILE A 1 103 ? -7.580 1.600 5.311 1.00 92.31 103 ILE A CA 1
ATOM 829 C C . ILE A 1 103 ? -7.401 1.089 3.886 1.00 92.31 103 ILE A C 1
ATOM 831 O O . ILE A 1 103 ? -7.598 -0.094 3.616 1.00 92.31 103 ILE A O 1
ATOM 835 N N . GLN A 1 104 ? -7.040 1.986 2.977 1.00 93.19 104 GLN A N 1
ATOM 836 C CA . GLN A 1 104 ? -6.842 1.663 1.572 1.00 93.19 104 GLN A CA 1
ATOM 837 C C . GLN A 1 104 ? -5.520 2.256 1.102 1.00 93.19 104 GLN A C 1
ATOM 839 O O . GLN A 1 104 ? -5.191 3.398 1.431 1.00 93.19 104 GLN A O 1
ATOM 844 N N . PHE A 1 105 ? -4.773 1.482 0.319 1.00 94.69 105 PHE A N 1
ATOM 845 C CA . PHE A 1 105 ? -3.609 1.990 -0.384 1.00 94.69 105 PHE A CA 1
ATOM 846 C C . PHE A 1 105 ? -4.031 3.069 -1.388 1.00 94.69 105 PHE A C 1
ATOM 848 O O . PHE A 1 105 ? -4.969 2.882 -2.165 1.00 94.69 105 PHE A O 1
ATOM 855 N N . ARG A 1 106 ? -3.315 4.194 -1.396 1.00 91.88 106 ARG A N 1
ATOM 856 C CA . ARG A 1 106 ? -3.457 5.229 -2.418 1.00 91.88 106 ARG A CA 1
ATOM 857 C C . ARG A 1 106 ? -2.077 5.705 -2.835 1.00 91.88 106 ARG A C 1
ATOM 859 O O . ARG A 1 106 ? -1.356 6.292 -2.035 1.00 91.88 106 ARG A O 1
ATOM 866 N N . GLU A 1 107 ? -1.748 5.482 -4.098 1.00 84.25 107 GLU A N 1
ATOM 867 C CA . GLU A 1 107 ? -0.607 6.121 -4.743 1.00 84.25 107 GLU A CA 1
ATOM 868 C C . GLU A 1 107 ? -0.989 7.577 -5.048 1.00 84.25 107 GLU A C 1
ATOM 870 O O . GLU A 1 107 ? -2.061 7.843 -5.603 1.00 84.25 107 GLU A O 1
ATOM 875 N N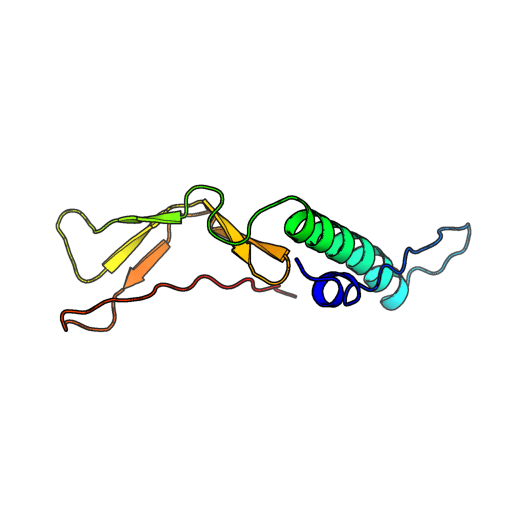 . ILE A 1 108 ? -0.165 8.525 -4.604 1.00 80.88 108 ILE A N 1
ATOM 876 C CA . ILE A 1 108 ? -0.340 9.951 -4.896 1.00 80.88 108 ILE A CA 1
ATOM 877 C C . ILE A 1 108 ? 0.636 10.282 -6.034 1.00 80.88 108 ILE A C 1
ATOM 879 O O . ILE A 1 108 ? 1.834 10.086 -5.826 1.00 80.88 108 ILE A O 1
ATOM 883 N N . PRO A 1 109 ? 0.143 10.707 -7.214 1.00 64.19 109 PRO A N 1
ATOM 884 C CA . PRO A 1 109 ? 0.982 11.136 -8.334 1.00 64.19 109 PRO A CA 1
ATOM 885 C C . PRO A 1 109 ? 1.839 12.364 -8.021 1.00 64.19 109 PRO A C 1
ATOM 887 O O . PRO A 1 109 ? 1.365 13.229 -7.245 1.00 64.19 109 PRO A O 1
#